Protein AF-A0A6H9YN37-F1 (afdb_monomer)

Radius of gyration: 21.68 Å; Cα contacts (8 Å, |Δi|>4): 219; chains: 1; bounding box: 54×47×70 Å

Mean predicted aligned error: 12.56 Å

pLDDT: mean 76.86, std 18.93, range [37.31, 96.88]

Solvent-accessible surface area (backbone atoms only — not comparable to full-atom values): 9487 Å² total; per-residue (Å²): 106,69,65,55,51,43,46,74,72,27,40,48,77,83,50,40,60,57,51,52,50,37,50,51,32,48,51,49,50,44,49,76,75,31,64,90,24,62,66,74,45,83,45,78,46,82,46,68,49,77,68,81,83,70,94,71,75,101,63,80,75,79,70,48,39,24,43,32,44,30,38,32,31,31,47,53,81,66,69,74,76,70,96,57,51,87,69,57,87,91,27,54,47,63,49,50,37,38,59,78,29,73,63,37,56,53,75,42,81,45,63,49,81,76,75,76,77,42,64,12,29,28,45,33,36,39,44,72,27,53,72,80,49,53,66,80,73,55,81,77,74,78,74,84,75,92,78,80,76,81,83,79,85,79,89,129

Structure (mmCIF, N/CA/C/O backbone):
data_AF-A0A6H9YN37-F1
#
_entry.id   AF-A0A6H9YN37-F1
#
loop_
_atom_site.group_PDB
_atom_site.id
_atom_site.type_symbol
_atom_site.label_atom_id
_atom_site.label_alt_id
_atom_site.label_comp_id
_atom_site.label_asym_id
_atom_site.label_entity_id
_atom_site.label_seq_id
_atom_site.pdbx_PDB_ins_code
_atom_site.Cartn_x
_atom_site.Cartn_y
_atom_site.Cartn_z
_atom_site.occupancy
_atom_site.B_iso_or_equiv
_atom_site.auth_seq_id
_atom_site.auth_comp_id
_atom_site.auth_asym_id
_atom_site.auth_atom_id
_atom_site.pdbx_PDB_model_num
ATOM 1 N N . MET A 1 1 ? -6.873 -15.646 -0.127 1.00 80.50 1 MET A N 1
ATOM 2 C CA . MET A 1 1 ? -5.451 -15.239 -0.119 1.00 80.50 1 MET A CA 1
ATOM 3 C C . MET A 1 1 ? -5.223 -13.862 0.514 1.00 80.50 1 MET A C 1
ATOM 5 O O . MET A 1 1 ? -4.783 -13.855 1.649 1.00 80.50 1 MET A O 1
ATOM 9 N N . LEU A 1 2 ? -5.558 -12.711 -0.104 1.00 88.75 2 LEU A N 1
ATOM 10 C CA . LEU A 1 2 ? -5.298 -11.390 0.523 1.00 88.75 2 LEU A CA 1
ATOM 11 C C . LEU A 1 2 ? -6.147 -11.119 1.781 1.00 88.75 2 LEU A C 1
ATOM 13 O O . LEU A 1 2 ? -5.596 -10.795 2.825 1.00 88.75 2 LEU A O 1
ATOM 17 N N . ALA A 1 3 ? -7.472 -11.290 1.703 1.00 89.25 3 ALA A N 1
ATOM 18 C CA . ALA A 1 3 ? -8.370 -11.121 2.856 1.00 89.25 3 ALA A CA 1
ATOM 19 C C . ALA A 1 3 ? -7.990 -12.020 4.043 1.00 89.25 3 ALA A C 1
ATOM 21 O O . ALA A 1 3 ? -8.020 -11.606 5.199 1.00 89.25 3 ALA A O 1
ATOM 22 N N . GLU A 1 4 ? -7.603 -13.254 3.733 1.00 90.81 4 GLU A N 1
ATOM 23 C CA . GLU A 1 4 ? -7.144 -14.235 4.709 1.00 90.81 4 GLU A CA 1
ATOM 24 C C . GLU A 1 4 ? -5.833 -13.792 5.358 1.00 90.81 4 GLU A C 1
ATOM 26 O O . GLU A 1 4 ? -5.780 -13.713 6.578 1.00 90.81 4 GLU A O 1
ATOM 31 N N . ALA A 1 5 ? -4.831 -13.381 4.570 1.00 90.62 5 ALA A N 1
ATOM 32 C CA . ALA A 1 5 ? -3.578 -12.846 5.096 1.00 90.62 5 ALA A CA 1
ATOM 33 C C . ALA A 1 5 ? -3.810 -11.621 5.996 1.00 90.62 5 ALA A C 1
ATOM 35 O O . ALA A 1 5 ? -3.275 -11.566 7.099 1.00 90.62 5 ALA A O 1
ATOM 36 N N . LEU A 1 6 ? -4.650 -10.666 5.579 1.00 90.69 6 LEU A N 1
ATOM 37 C CA . LEU A 1 6 ? -5.013 -9.496 6.392 1.00 90.69 6 LEU A CA 1
ATOM 38 C C . LEU A 1 6 ? -5.663 -9.904 7.721 1.00 90.69 6 LEU A C 1
ATOM 40 O O . LEU A 1 6 ? -5.304 -9.376 8.772 1.00 90.69 6 LEU A O 1
ATOM 44 N N . THR A 1 7 ? -6.565 -10.887 7.683 1.00 90.69 7 THR A N 1
ATOM 45 C CA . THR A 1 7 ? -7.190 -11.444 8.890 1.00 90.69 7 THR A CA 1
ATOM 46 C C . THR A 1 7 ? -6.148 -12.126 9.784 1.00 90.69 7 THR A C 1
ATOM 48 O O . THR A 1 7 ? -6.167 -11.929 10.996 1.00 90.69 7 THR A O 1
ATOM 51 N N . THR A 1 8 ? -5.194 -12.868 9.209 1.00 90.06 8 THR A N 1
ATOM 52 C CA . THR A 1 8 ? -4.065 -13.477 9.936 1.00 90.06 8 THR A CA 1
ATOM 53 C C . THR A 1 8 ? -3.178 -12.426 10.604 1.00 90.06 8 THR A C 1
ATOM 55 O O . THR A 1 8 ? -2.710 -12.644 11.718 1.00 90.06 8 THR A O 1
ATOM 58 N N . PHE A 1 9 ? -2.988 -11.262 9.977 1.00 86.56 9 PHE A N 1
ATOM 59 C CA . PHE A 1 9 ? -2.289 -10.128 10.586 1.00 86.56 9 PHE A CA 1
ATOM 60 C C . PHE A 1 9 ? -3.127 -9.368 11.638 1.00 86.56 9 PHE A C 1
ATOM 62 O O . PHE A 1 9 ? -2.628 -8.423 12.251 1.00 86.56 9 PHE A O 1
ATOM 69 N N . GLY A 1 10 ? -4.374 -9.784 11.881 1.00 88.44 10 GLY A N 1
ATOM 70 C CA . GLY A 1 10 ? -5.250 -9.222 12.908 1.00 88.44 10 GLY A CA 1
ATOM 71 C C . GLY A 1 10 ? -6.075 -8.015 12.460 1.00 88.44 10 GLY A C 1
ATOM 72 O O . GLY A 1 10 ? -6.614 -7.311 13.312 1.00 88.44 10 GLY A O 1
ATOM 73 N N . VAL A 1 11 ? -6.178 -7.753 11.153 1.00 88.81 11 VAL A N 1
ATOM 74 C CA . VAL A 1 11 ? -7.066 -6.704 10.628 1.00 88.81 11 VAL A CA 1
ATOM 75 C C . VAL A 1 11 ? -8.519 -7.076 10.917 1.00 88.81 11 VAL A C 1
ATOM 77 O O . VAL A 1 11 ? -8.938 -8.213 10.691 1.00 88.81 11 VAL A O 1
ATOM 80 N N . ASP A 1 12 ? -9.287 -6.107 11.415 1.00 89.81 12 ASP A N 1
ATOM 81 C CA . ASP A 1 12 ? -10.712 -6.290 11.680 1.00 89.81 12 ASP A CA 1
ATOM 82 C C . ASP A 1 12 ? -11.484 -6.639 10.397 1.00 89.81 12 ASP A C 1
ATOM 84 O O . ASP A 1 12 ? -11.216 -6.082 9.331 1.00 89.81 12 ASP A O 1
ATOM 88 N N . ARG A 1 13 ? -12.480 -7.531 10.492 1.00 87.38 13 ARG A N 1
ATOM 89 C CA . ARG A 1 13 ? -13.249 -7.988 9.320 1.00 87.38 13 ARG A CA 1
ATOM 90 C C . ARG A 1 13 ? -13.958 -6.848 8.588 1.00 87.38 13 ARG A C 1
ATOM 92 O O . ARG A 1 13 ? -14.085 -6.933 7.369 1.00 87.38 13 ARG A O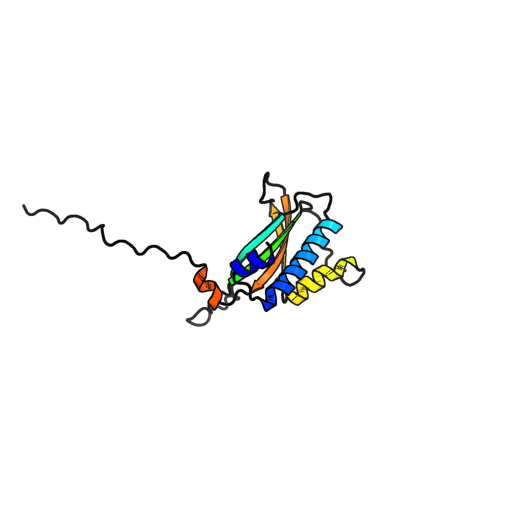 1
ATOM 99 N N . GLY A 1 14 ? -14.389 -5.803 9.298 1.00 87.88 14 GLY A N 1
ATOM 100 C CA . GLY A 1 14 ? -14.973 -4.605 8.693 1.00 87.88 14 GLY A CA 1
ATOM 101 C C . GLY A 1 14 ? -13.966 -3.824 7.847 1.00 87.88 14 GLY A C 1
ATOM 102 O O . GLY A 1 14 ? -14.334 -3.288 6.809 1.00 87.88 14 GLY A O 1
ATOM 103 N N . MET A 1 15 ? -12.684 -3.849 8.224 1.00 90.62 15 MET A N 1
ATOM 104 C CA . MET A 1 15 ? -11.600 -3.155 7.518 1.00 90.62 15 MET A CA 1
ATOM 105 C C . MET A 1 15 ? -10.975 -3.971 6.383 1.00 90.62 15 MET A C 1
ATOM 107 O O . MET A 1 15 ? -10.263 -3.412 5.549 1.00 90.62 15 MET A O 1
ATOM 111 N N . VAL A 1 16 ? -11.203 -5.288 6.328 1.00 93.62 16 VAL A N 1
ATOM 112 C CA . VAL A 1 16 ? -10.625 -6.144 5.277 1.00 93.62 16 VAL A CA 1
ATOM 113 C C . VAL A 1 16 ? -11.096 -5.711 3.887 1.00 93.62 16 VAL A C 1
ATOM 115 O O . VAL A 1 16 ? -10.273 -5.640 2.977 1.00 93.62 16 VAL A O 1
ATOM 118 N N . GLY A 1 17 ? -12.381 -5.382 3.724 1.00 94.38 17 GLY A N 1
ATOM 119 C CA . GLY A 1 17 ? -12.922 -4.914 2.443 1.00 94.38 17 GLY A CA 1
ATOM 120 C C . GLY A 1 17 ? -12.258 -3.618 1.973 1.00 94.38 17 GLY A C 1
ATOM 121 O O . GLY A 1 17 ? -11.771 -3.546 0.844 1.00 94.38 17 GLY A O 1
ATOM 122 N N . ASP A 1 18 ? -12.142 -2.640 2.871 1.00 94.94 18 ASP A N 1
ATOM 123 C CA . ASP A 1 18 ? -11.490 -1.356 2.592 1.00 94.94 18 ASP A CA 1
ATOM 124 C C . ASP A 1 18 ? -10.003 -1.535 2.266 1.00 94.94 18 ASP A C 1
ATOM 126 O O . ASP A 1 18 ? -9.485 -0.938 1.322 1.00 94.94 18 ASP A O 1
ATOM 130 N N . ALA A 1 19 ? -9.310 -2.417 2.991 1.00 95.12 19 ALA A N 1
ATOM 131 C CA . ALA A 1 19 ? -7.920 -2.757 2.713 1.00 95.12 19 ALA A CA 1
ATOM 132 C C . ALA A 1 19 ? -7.747 -3.421 1.338 1.00 95.12 19 ALA A C 1
ATOM 134 O O . ALA A 1 19 ? -6.811 -3.091 0.611 1.00 95.12 19 ALA A O 1
ATOM 135 N N . GLN A 1 20 ? -8.648 -4.326 0.948 1.00 95.94 20 GLN A N 1
ATOM 136 C CA . GLN A 1 20 ? -8.622 -4.938 -0.383 1.00 95.94 20 GLN A CA 1
ATOM 137 C C . GLN A 1 20 ? -8.859 -3.908 -1.488 1.00 95.94 20 GLN A C 1
ATOM 139 O O . GLN A 1 20 ? -8.156 -3.945 -2.499 1.00 95.94 20 GLN A O 1
ATOM 144 N N . LEU A 1 21 ? -9.798 -2.981 -1.284 1.00 95.56 21 LEU A N 1
ATOM 145 C CA . LEU A 1 21 ? -10.034 -1.882 -2.213 1.00 95.56 21 LEU A CA 1
ATOM 146 C C . LEU A 1 21 ? -8.777 -1.017 -2.357 1.00 95.56 21 LEU A C 1
ATOM 148 O O . LEU A 1 21 ? -8.307 -0.812 -3.471 1.00 95.56 21 LEU A O 1
ATOM 152 N N . MET A 1 22 ? -8.162 -0.599 -1.248 1.00 95.38 22 MET A N 1
ATOM 153 C CA . MET A 1 22 ? -6.921 0.180 -1.285 1.00 95.38 22 MET A CA 1
ATOM 154 C C . MET A 1 22 ? -5.770 -0.560 -1.985 1.00 95.38 22 MET A C 1
ATOM 156 O O . MET A 1 22 ? -5.042 0.053 -2.765 1.00 95.38 22 MET A O 1
ATOM 160 N N . VAL A 1 23 ? -5.606 -1.872 -1.763 1.00 96.19 23 VAL A N 1
ATOM 161 C CA . VAL A 1 23 ? -4.616 -2.673 -2.512 1.00 96.19 23 VAL A CA 1
ATOM 162 C C . VAL A 1 23 ? -4.939 -2.679 -4.004 1.00 96.19 23 VAL A C 1
ATOM 164 O O . VAL A 1 23 ? -4.028 -2.503 -4.809 1.00 96.19 23 VAL A O 1
ATOM 167 N N . SER A 1 24 ? -6.208 -2.844 -4.382 1.00 94.94 24 SER A N 1
ATOM 168 C CA . SER A 1 24 ? -6.632 -2.808 -5.785 1.00 94.94 24 SER A CA 1
ATOM 169 C C . SER A 1 24 ? -6.283 -1.475 -6.447 1.00 94.94 24 SER A C 1
ATOM 171 O O . SER A 1 24 ? -5.748 -1.467 -7.557 1.00 94.94 24 SER A O 1
ATOM 173 N N . GLU A 1 25 ? -6.508 -0.355 -5.758 1.00 94.50 25 GLU A N 1
ATOM 174 C CA . GLU A 1 25 ? -6.135 0.973 -6.254 1.00 94.50 25 GLU A CA 1
ATOM 175 C C . GLU A 1 25 ? -4.613 1.118 -6.413 1.00 94.50 25 GLU A C 1
ATOM 177 O O . GLU A 1 25 ? -4.146 1.608 -7.442 1.00 94.50 25 GLU A O 1
ATOM 182 N N . LEU A 1 26 ? -3.814 0.639 -5.449 1.00 92.94 26 LEU A N 1
ATOM 183 C CA . LEU A 1 26 ? -2.350 0.680 -5.557 1.00 92.94 26 LEU A CA 1
ATOM 184 C C . LEU A 1 26 ? -1.811 -0.199 -6.693 1.00 92.94 26 LEU A C 1
ATOM 186 O O . LEU A 1 26 ? -0.929 0.236 -7.435 1.00 92.94 26 LEU A O 1
ATOM 190 N N . VAL A 1 27 ? -2.340 -1.415 -6.849 1.00 93.12 27 VAL A N 1
ATOM 191 C CA . VAL A 1 27 ? -1.953 -2.334 -7.930 1.00 93.12 27 VAL A CA 1
ATOM 192 C C . VAL A 1 27 ? -2.346 -1.757 -9.288 1.00 93.12 27 VAL A C 1
ATOM 194 O O . VAL A 1 27 ? -1.540 -1.780 -10.215 1.00 93.12 27 VAL A O 1
ATOM 197 N N . THR A 1 28 ? -3.545 -1.183 -9.399 1.00 90.25 28 THR A N 1
ATOM 198 C CA . THR A 1 28 ? -4.006 -0.524 -10.630 1.00 90.25 28 THR A CA 1
ATOM 199 C C . THR A 1 28 ? -3.113 0.662 -10.978 1.00 90.25 28 THR A C 1
ATOM 201 O O . THR A 1 28 ? -2.686 0.782 -12.123 1.00 90.25 28 THR A O 1
ATOM 204 N N . ASN A 1 29 ? -2.746 1.484 -9.992 1.00 87.12 29 ASN A N 1
ATOM 205 C CA . ASN A 1 29 ? -1.824 2.603 -10.179 1.00 87.12 29 ASN A CA 1
ATOM 206 C C . ASN A 1 29 ? -0.438 2.132 -10.659 1.00 87.12 29 ASN A C 1
ATOM 208 O O . ASN A 1 29 ? 0.110 2.690 -11.609 1.00 87.12 29 ASN A O 1
ATOM 212 N N . ALA A 1 30 ? 0.122 1.084 -10.047 1.00 88.50 30 ALA A N 1
ATOM 213 C CA . ALA A 1 30 ? 1.392 0.503 -10.487 1.00 88.50 30 ALA A CA 1
ATOM 214 C C . ALA A 1 30 ? 1.297 -0.068 -11.912 1.00 88.50 30 ALA A C 1
ATOM 216 O O . ALA A 1 30 ? 2.193 0.145 -12.723 1.00 88.50 30 ALA A O 1
ATOM 217 N N . HIS A 1 31 ? 0.191 -0.729 -12.259 1.00 87.12 31 HIS A N 1
ATOM 218 C CA . HIS A 1 31 ? -0.020 -1.240 -13.610 1.00 87.12 31 HIS A CA 1
ATOM 219 C C . HIS A 1 31 ? -0.151 -0.107 -14.642 1.00 87.12 31 HIS A C 1
ATOM 221 O O . HIS A 1 31 ? 0.498 -0.141 -15.679 1.00 87.12 31 HIS A O 1
ATOM 227 N N . GLN A 1 32 ? -0.927 0.937 -14.354 1.00 85.00 32 GLN A N 1
ATOM 228 C CA . GLN A 1 32 ? -1.147 2.049 -15.286 1.00 85.00 32 GLN A CA 1
ATOM 229 C C . GLN A 1 32 ? 0.100 2.908 -15.514 1.00 85.00 32 GLN A C 1
ATOM 231 O O . GLN A 1 32 ? 0.292 3.431 -16.610 1.00 85.00 32 GLN A O 1
ATOM 236 N N . HIS A 1 33 ? 0.938 3.071 -14.490 1.00 82.75 33 HIS A N 1
ATOM 237 C CA . HIS A 1 33 ? 2.052 4.021 -14.527 1.00 82.75 33 HIS A CA 1
ATOM 238 C C . HIS A 1 33 ? 3.434 3.370 -14.562 1.00 82.75 33 HIS A C 1
ATOM 240 O O . HIS A 1 33 ? 4.419 4.063 -14.807 1.00 82.75 33 HIS A O 1
ATOM 246 N N . ALA A 1 34 ? 3.522 2.065 -14.308 1.00 85.00 34 ALA A N 1
ATOM 247 C CA . ALA A 1 34 ? 4.784 1.346 -14.212 1.00 85.00 34 ALA A CA 1
ATOM 248 C C . ALA A 1 34 ? 4.721 -0.077 -14.801 1.00 85.00 34 ALA A C 1
ATOM 250 O O . ALA A 1 34 ? 5.550 -0.905 -14.435 1.00 85.00 34 ALA A O 1
ATOM 251 N N . ALA A 1 35 ? 3.778 -0.392 -15.706 1.00 84.44 35 ALA A N 1
ATOM 252 C CA . ALA A 1 35 ? 3.644 -1.734 -16.304 1.00 84.44 35 ALA A CA 1
ATOM 253 C C . ALA A 1 35 ? 4.954 -2.291 -16.887 1.00 84.44 35 ALA A C 1
ATOM 255 O O . ALA A 1 35 ? 5.232 -3.477 -16.740 1.00 84.44 35 ALA A O 1
ATOM 256 N N . GLU A 1 36 ? 5.767 -1.443 -17.520 1.00 88.81 36 GLU A N 1
ATOM 257 C CA . GLU A 1 36 ? 7.038 -1.846 -18.140 1.00 88.81 36 GLU A CA 1
ATOM 258 C C . GLU A 1 36 ? 8.210 -1.900 -17.145 1.00 88.81 36 GLU A C 1
ATOM 260 O O . GLU A 1 36 ? 9.293 -2.378 -17.475 1.00 88.81 36 GLU A O 1
ATOM 265 N N . PHE A 1 37 ? 7.998 -1.452 -15.906 1.00 86.44 37 PHE A N 1
ATOM 266 C CA . PHE A 1 37 ? 9.021 -1.338 -14.868 1.00 86.44 37 PHE A CA 1
ATOM 267 C C . PHE A 1 37 ? 8.838 -2.419 -13.800 1.00 86.44 37 PHE A C 1
ATOM 269 O O . PHE A 1 37 ? 8.625 -2.137 -12.620 1.00 86.44 37 PHE A O 1
ATOM 276 N N . GLY A 1 38 ? 8.906 -3.679 -14.230 1.00 84.44 38 GLY A N 1
ATOM 277 C CA . GLY A 1 38 ? 8.956 -4.816 -13.315 1.00 84.44 38 GLY A CA 1
ATOM 278 C C . GLY A 1 38 ? 10.274 -4.873 -12.517 1.00 84.44 38 GLY A C 1
ATOM 279 O O . GLY A 1 38 ? 11.274 -4.279 -12.926 1.00 84.44 38 GLY A O 1
AT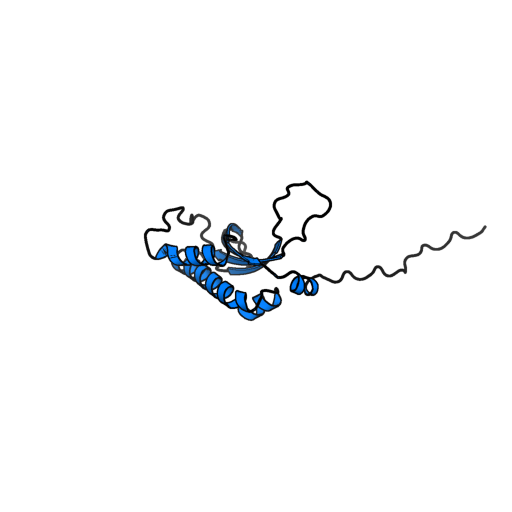OM 280 N N . PRO A 1 39 ? 10.313 -5.615 -11.399 1.00 92.56 39 PRO A N 1
ATOM 281 C CA . PRO A 1 39 ? 9.235 -6.453 -10.880 1.00 92.56 39 PRO A CA 1
ATOM 282 C C . PRO A 1 39 ? 8.154 -5.648 -10.147 1.00 92.56 39 PRO A C 1
ATOM 284 O O . PRO A 1 39 ? 8.436 -4.615 -9.542 1.00 92.56 39 PRO A O 1
ATOM 287 N N . HIS A 1 40 ? 6.924 -6.167 -10.168 1.00 93.25 40 HIS A N 1
ATOM 288 C CA . HIS A 1 40 ? 5.828 -5.685 -9.327 1.00 93.25 40 HIS A CA 1
ATOM 289 C C . HIS A 1 40 ? 5.650 -6.620 -8.140 1.00 93.25 40 HIS A C 1
ATOM 291 O O . HIS A 1 40 ? 5.469 -7.825 -8.321 1.00 93.25 40 HIS A O 1
ATOM 297 N N . GLU A 1 41 ? 5.676 -6.079 -6.926 1.00 96.12 41 GLU A N 1
ATOM 298 C CA . GLU A 1 41 ? 5.562 -6.887 -5.711 1.00 96.12 41 GLU A CA 1
ATOM 299 C C . GLU A 1 41 ? 4.504 -6.320 -4.769 1.00 96.12 41 GLU A C 1
ATOM 301 O O . GLU A 1 41 ? 4.433 -5.113 -4.556 1.00 96.12 41 GLU A O 1
ATOM 306 N N . LEU A 1 42 ? 3.702 -7.201 -4.169 1.00 95.94 42 LEU A N 1
ATOM 307 C CA . LEU A 1 42 ? 2.801 -6.854 -3.074 1.00 95.94 42 LEU A CA 1
ATOM 308 C C . LEU A 1 42 ? 3.412 -7.330 -1.758 1.00 95.94 42 LEU A C 1
ATOM 310 O O . LEU A 1 42 ? 3.660 -8.521 -1.570 1.00 95.94 42 LEU A O 1
ATOM 314 N N . TRP A 1 43 ? 3.613 -6.405 -0.827 1.00 96.31 43 TR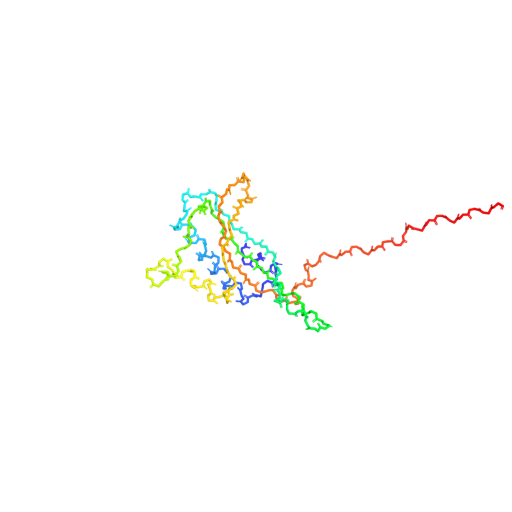P A N 1
ATOM 315 C CA . TRP A 1 43 ? 4.140 -6.685 0.501 1.00 96.31 43 TRP A CA 1
ATOM 316 C C . TRP A 1 43 ? 3.088 -6.427 1.565 1.00 96.31 43 TRP A C 1
ATOM 318 O O . TRP A 1 43 ? 2.432 -5.386 1.571 1.00 96.31 43 TRP A O 1
ATOM 328 N N . LEU A 1 44 ? 2.999 -7.356 2.512 1.00 94.81 44 LEU A N 1
ATOM 329 C CA . LEU A 1 44 ? 2.259 -7.196 3.753 1.00 94.81 44 LEU A CA 1
ATOM 330 C C . LEU A 1 44 ? 3.233 -7.386 4.905 1.00 94.81 44 LEU A C 1
ATOM 332 O O . LEU A 1 44 ? 3.951 -8.385 4.953 1.00 94.81 44 LEU A O 1
ATOM 336 N N . TYR A 1 45 ? 3.288 -6.422 5.813 1.00 92.12 45 TYR A N 1
ATOM 337 C CA . TYR A 1 45 ? 4.163 -6.500 6.975 1.00 92.12 45 TYR A CA 1
ATOM 338 C C . TYR A 1 45 ? 3.593 -5.712 8.147 1.00 92.12 45 TYR A C 1
ATOM 340 O O . TYR A 1 45 ? 2.848 -4.749 7.969 1.00 9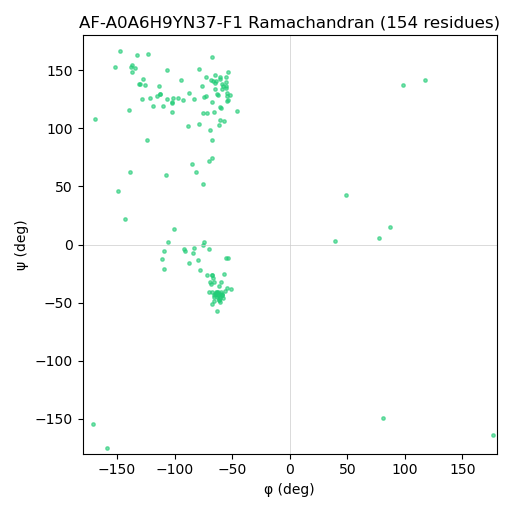2.12 45 TYR A O 1
ATOM 348 N N . LEU A 1 46 ? 3.952 -6.123 9.360 1.00 90.19 46 LEU A N 1
ATOM 349 C CA . LEU A 1 46 ? 3.596 -5.389 10.566 1.00 90.19 46 LEU A CA 1
ATOM 350 C C . LEU A 1 46 ? 4.491 -4.158 10.707 1.00 90.19 46 LEU A C 1
ATOM 352 O O . LEU A 1 46 ? 5.704 -4.222 10.505 1.00 90.19 46 LEU A O 1
ATOM 356 N N . GLY A 1 47 ? 3.874 -3.038 11.054 1.00 84.75 47 GLY A N 1
ATOM 357 C CA . GLY A 1 47 ? 4.534 -1.818 11.479 1.00 84.75 47 GLY A CA 1
ATOM 358 C C . GLY A 1 47 ? 4.047 -1.405 12.861 1.00 84.75 47 GLY A C 1
ATOM 359 O O . GLY A 1 47 ? 3.007 -1.854 13.349 1.00 84.75 47 GLY A O 1
ATOM 360 N N . GLU A 1 48 ? 4.801 -0.513 13.485 1.00 79.75 48 GLU A N 1
ATOM 361 C CA . GLU A 1 48 ? 4.390 0.152 14.712 1.00 79.75 48 GLU A CA 1
ATOM 362 C C . GLU A 1 48 ? 4.229 1.636 14.426 1.00 79.75 48 GLU A C 1
ATOM 364 O O . GLU A 1 48 ? 5.143 2.297 13.915 1.00 79.75 48 GLU A O 1
ATOM 369 N N . ARG A 1 49 ? 3.071 2.188 14.788 1.00 72.00 49 ARG A N 1
ATOM 370 C CA . ARG A 1 49 ? 2.924 3.633 14.822 1.00 72.00 49 ARG A CA 1
ATOM 371 C C . ARG A 1 49 ? 3.581 4.129 16.100 1.00 72.00 49 ARG A C 1
ATOM 373 O O . ARG A 1 49 ? 3.007 4.026 17.183 1.00 72.00 49 ARG A O 1
ATOM 380 N N . SER A 1 50 ? 4.773 4.708 15.971 1.00 56.94 50 SER A N 1
ATOM 381 C CA . SER A 1 50 ? 5.321 5.542 17.039 1.00 56.94 50 SER A CA 1
ATOM 382 C C . SER A 1 50 ? 4.368 6.721 17.230 1.00 56.94 50 SER A C 1
ATOM 384 O O . SER A 1 50 ? 4.336 7.642 16.413 1.00 56.94 50 SER A O 1
ATOM 386 N N . GLY A 1 51 ? 3.544 6.672 18.280 1.00 52.22 51 GLY A N 1
ATOM 387 C CA . GLY A 1 51 ? 2.839 7.853 18.760 1.00 52.22 51 GLY A CA 1
ATOM 388 C C . GLY A 1 51 ? 3.878 8.951 18.952 1.00 52.22 51 GLY A C 1
ATOM 389 O O . GLY A 1 51 ? 4.938 8.691 19.522 1.00 52.22 51 GLY A O 1
ATOM 390 N N . ALA 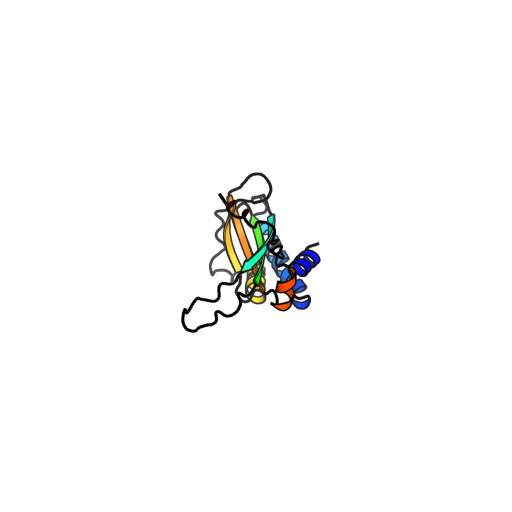A 1 52 ? 3.635 10.135 18.389 1.00 44.41 52 ALA A N 1
ATOM 391 C CA . ALA A 1 52 ? 4.555 11.257 18.488 1.00 44.41 52 ALA A CA 1
ATOM 392 C C . ALA A 1 52 ? 5.020 11.399 19.945 1.00 44.41 52 ALA A C 1
ATOM 394 O O . ALA A 1 52 ? 4.213 11.631 20.844 1.00 44.41 52 ALA A O 1
ATOM 395 N N . ARG A 1 53 ? 6.319 11.178 20.180 1.00 41.62 53 ARG A N 1
ATOM 396 C CA . ARG A 1 53 ? 6.928 11.271 21.505 1.00 41.62 53 ARG A CA 1
ATOM 397 C C . ARG A 1 53 ? 6.891 12.729 21.948 1.00 41.62 53 ARG A C 1
ATOM 399 O O . ARG A 1 53 ? 7.846 13.462 21.719 1.00 41.62 53 ARG A O 1
ATOM 406 N N . ILE A 1 54 ? 5.826 13.140 22.624 1.00 43.62 54 ILE A N 1
ATOM 407 C CA . ILE A 1 54 ? 5.963 14.163 23.655 1.00 43.62 54 ILE A CA 1
ATOM 408 C C . ILE A 1 54 ? 6.282 13.393 24.929 1.00 43.62 54 ILE A C 1
ATOM 410 O O . ILE A 1 54 ? 5.428 12.735 25.516 1.00 43.62 54 ILE A O 1
ATOM 414 N N . ALA A 1 55 ? 7.565 13.400 25.290 1.00 44.56 55 ALA A N 1
ATOM 415 C CA . ALA A 1 55 ? 8.081 12.801 26.510 1.00 44.56 55 ALA A CA 1
ATOM 416 C C . ALA A 1 55 ? 7.625 13.624 27.723 1.00 44.56 55 ALA A C 1
ATOM 418 O O . ALA A 1 55 ? 8.407 14.335 28.341 1.00 44.56 55 ALA A O 1
ATOM 419 N N . THR A 1 56 ? 6.343 13.550 28.052 1.00 48.84 56 THR A N 1
ATOM 420 C CA . THR A 1 56 ? 5.815 14.058 29.312 1.00 48.84 56 THR A CA 1
ATOM 421 C C . THR A 1 56 ? 4.780 13.067 29.812 1.00 48.84 56 THR A C 1
ATOM 423 O O . THR A 1 56 ? 3.737 12.910 29.186 1.00 48.84 56 THR A O 1
ATOM 426 N N . THR A 1 57 ? 5.074 12.462 30.965 1.00 52.88 57 THR A N 1
ATOM 427 C CA . THR A 1 57 ? 4.245 11.572 31.804 1.00 52.88 57 THR A CA 1
ATOM 428 C C . THR A 1 57 ? 4.449 10.051 31.669 1.00 52.88 57 THR A C 1
ATOM 430 O O . THR A 1 57 ? 4.661 9.484 30.601 1.00 52.88 57 THR A O 1
ATOM 433 N N . MET A 1 58 ? 4.457 9.418 32.848 1.00 55.00 58 MET A N 1
ATOM 434 C CA . MET A 1 58 ? 4.898 8.062 33.204 1.00 55.00 58 MET A CA 1
ATOM 435 C C . MET A 1 58 ? 3.927 6.943 32.783 1.00 55.00 58 MET A C 1
ATOM 437 O O . MET A 1 58 ? 3.550 6.106 33.596 1.00 55.00 58 MET A O 1
ATOM 441 N N . ALA A 1 59 ? 3.527 6.912 31.515 1.00 58.41 59 ALA A N 1
ATOM 442 C CA . ALA A 1 59 ? 3.062 5.708 30.825 1.00 58.41 59 ALA A CA 1
ATOM 443 C C . ALA A 1 59 ? 2.969 6.046 29.336 1.00 58.41 59 ALA A C 1
ATOM 445 O O . ALA A 1 59 ? 2.096 6.810 28.927 1.00 58.41 59 ALA A O 1
ATOM 446 N N . SER A 1 60 ? 3.875 5.508 28.514 1.00 52.09 60 SER A N 1
ATOM 447 C CA . SER A 1 60 ? 3.668 5.588 27.066 1.00 52.09 60 SER A CA 1
ATOM 448 C C . SER A 1 60 ? 2.387 4.821 26.730 1.00 52.09 60 SER A C 1
ATOM 450 O O . SER A 1 60 ? 2.261 3.675 27.173 1.00 52.09 60 SER A O 1
ATOM 452 N N . PRO A 1 61 ? 1.434 5.411 25.983 1.00 55.66 61 PRO A N 1
ATOM 453 C CA . PRO A 1 61 ? 0.313 4.641 25.470 1.00 55.66 61 PRO A CA 1
ATOM 454 C C . PRO A 1 61 ? 0.863 3.458 24.659 1.00 55.66 61 PRO A C 1
ATOM 456 O O . PRO A 1 61 ? 1.910 3.604 24.016 1.00 55.66 61 PRO A O 1
ATOM 459 N N . PRO A 1 62 ? 0.210 2.283 24.707 1.00 59.38 62 PRO A N 1
ATOM 460 C CA . PRO A 1 62 ? 0.689 1.114 23.984 1.00 59.38 62 PRO A CA 1
ATOM 461 C C . PRO A 1 62 ? 0.850 1.459 22.502 1.00 59.38 62 PRO A C 1
ATOM 463 O O . PRO A 1 62 ? -0.021 2.104 21.912 1.00 59.38 62 PRO A O 1
ATOM 466 N N . ALA A 1 63 ? 1.979 1.055 21.913 1.00 63.75 63 ALA A N 1
ATOM 467 C CA . ALA A 1 63 ? 2.227 1.241 20.491 1.00 63.75 63 ALA A CA 1
ATOM 468 C C . ALA A 1 63 ? 1.063 0.634 19.697 1.00 63.75 63 ALA A C 1
ATOM 470 O O . ALA A 1 63 ? 0.726 -0.541 19.863 1.00 63.75 63 ALA A O 1
ATOM 471 N N . VAL A 1 64 ? 0.424 1.444 18.851 1.00 71.94 64 VAL A N 1
ATOM 472 C CA . VAL A 1 64 ? -0.638 0.949 17.975 1.00 71.94 64 VAL A CA 1
ATOM 473 C C . VAL A 1 64 ? 0.042 0.168 16.861 1.00 71.94 64 VAL A C 1
ATOM 475 O O . VAL A 1 64 ? 0.785 0.737 16.055 1.00 71.94 64 VAL A O 1
ATOM 478 N N . ARG A 1 65 ? -0.182 -1.147 16.845 1.00 84.69 65 ARG A N 1
ATOM 479 C CA . ARG A 1 65 ? 0.285 -2.002 15.754 1.00 84.69 65 ARG A CA 1
ATOM 480 C C . ARG A 1 65 ? -0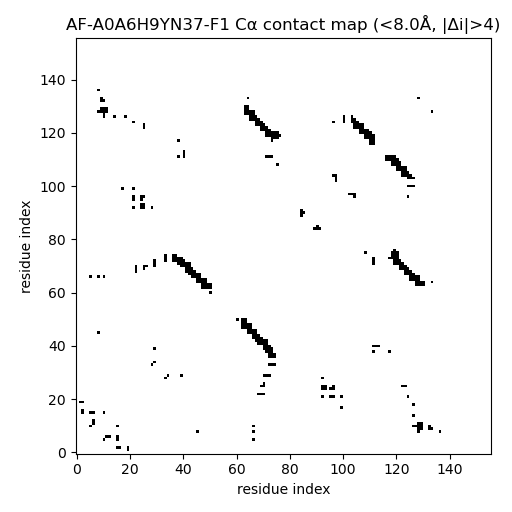.563 -1.749 14.518 1.00 84.69 65 ARG A C 1
ATOM 482 O O . ARG A 1 65 ? -1.764 -1.503 14.607 1.00 84.69 65 ARG A O 1
ATOM 489 N N . GLU A 1 66 ? 0.070 -1.812 13.363 1.00 91.31 66 GLU A N 1
ATOM 490 C CA . GLU A 1 66 ? -0.576 -1.603 12.074 1.00 91.31 66 GLU A CA 1
ATOM 491 C C . GLU A 1 66 ? -0.084 -2.642 11.068 1.00 91.31 66 GLU A C 1
ATOM 493 O O . GLU A 1 66 ? 1.063 -3.087 11.121 1.00 91.31 66 GLU A O 1
ATOM 498 N N . VAL A 1 67 ? -0.948 -3.027 10.134 1.00 93.75 67 VAL A N 1
ATOM 499 C CA . VAL A 1 67 ? -0.534 -3.768 8.941 1.00 93.75 67 VAL A CA 1
ATOM 500 C C . VAL A 1 67 ? -0.260 -2.764 7.848 1.00 93.75 67 VAL A C 1
ATOM 502 O O . VAL A 1 67 ? -1.137 -1.978 7.493 1.00 93.75 67 VAL A O 1
ATOM 505 N N . ARG A 1 68 ? 0.943 -2.811 7.289 1.00 95.31 68 ARG A N 1
ATOM 506 C CA . ARG A 1 68 ? 1.313 -2.044 6.107 1.00 95.31 68 ARG A CA 1
ATOM 507 C C . ARG A 1 68 ? 1.171 -2.916 4.875 1.00 95.31 68 ARG A C 1
ATOM 509 O O . ARG A 1 68 ? 1.749 -4.000 4.808 1.00 95.31 68 ARG A O 1
ATOM 516 N N . CYS A 1 69 ? 0.411 -2.413 3.913 1.00 96.88 69 CYS A N 1
ATOM 517 C CA . CYS A 1 69 ? 0.299 -2.981 2.579 1.00 96.88 69 CYS A CA 1
ATOM 518 C C . CYS A 1 69 ? 1.062 -2.071 1.623 1.00 96.88 69 CYS A C 1
ATOM 520 O O . CYS A 1 69 ? 0.797 -0.868 1.589 1.00 96.88 69 CYS A O 1
ATOM 522 N N . ALA A 1 70 ? 2.007 -2.624 0.871 1.00 96.44 70 ALA A N 1
ATOM 523 C CA . ALA A 1 70 ? 2.826 -1.865 -0.061 1.00 96.44 70 ALA A CA 1
ATOM 524 C C . ALA A 1 70 ? 2.869 -2.539 -1.430 1.00 96.44 70 ALA A C 1
ATOM 526 O O . ALA A 1 70 ? 3.013 -3.755 -1.509 1.00 96.44 70 ALA A O 1
ATOM 527 N N . VAL A 1 71 ? 2.775 -1.744 -2.492 1.00 96.19 71 VAL A N 1
ATOM 528 C CA . VAL A 1 71 ? 3.000 -2.186 -3.869 1.00 96.19 71 VAL A CA 1
ATOM 529 C C . VAL A 1 71 ? 4.299 -1.565 -4.353 1.00 96.19 71 VAL A C 1
ATOM 531 O O . VAL A 1 71 ? 4.429 -0.339 -4.365 1.00 96.19 71 VAL A O 1
ATOM 534 N N . PHE A 1 72 ? 5.255 -2.418 -4.701 1.00 95.75 72 PHE A N 1
ATOM 535 C CA . PHE A 1 72 ? 6.536 -2.042 -5.279 1.00 95.75 72 PHE A CA 1
ATOM 536 C C . PHE A 1 72 ? 6.488 -2.109 -6.805 1.00 95.75 72 PHE A C 1
ATOM 538 O O . PHE A 1 72 ? 5.910 -3.044 -7.360 1.00 95.75 72 PHE A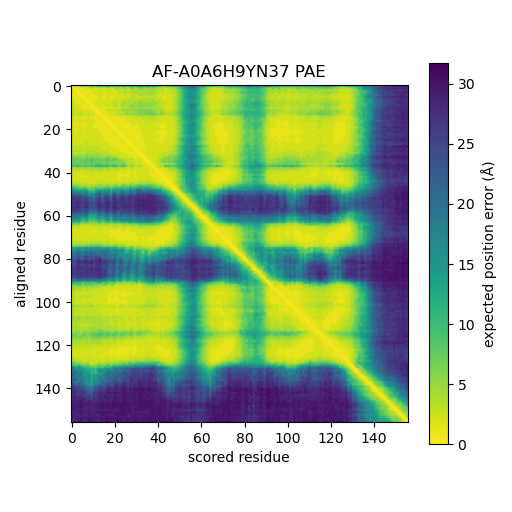 O 1
ATOM 545 N N . ASP A 1 73 ? 7.140 -1.148 -7.453 1.00 93.75 73 ASP A N 1
ATOM 546 C CA . ASP A 1 73 ? 7.474 -1.155 -8.875 1.00 93.75 73 ASP A CA 1
ATOM 547 C C . ASP A 1 73 ? 8.910 -0.639 -9.087 1.00 93.75 73 ASP A C 1
ATOM 549 O O . ASP A 1 73 ? 9.438 0.146 -8.290 1.00 93.75 73 ASP A O 1
ATOM 553 N N . GLY A 1 74 ? 9.555 -1.081 -10.167 1.00 91.94 74 GLY A N 1
ATOM 554 C CA . GLY A 1 74 ? 10.928 -0.715 -10.523 1.00 91.94 74 GLY A CA 1
ATOM 555 C C . GLY A 1 74 ? 11.080 0.706 -11.073 1.00 91.94 74 GLY A C 1
ATOM 556 O O . GLY A 1 74 ? 12.186 1.104 -11.444 1.00 91.94 74 GLY A O 1
ATOM 557 N N . HIS A 1 75 ? 10.009 1.505 -11.149 1.00 87.81 75 HIS A N 1
ATOM 558 C CA . HIS A 1 75 ? 10.081 2.855 -11.696 1.00 87.81 75 HIS A CA 1
ATOM 559 C C . HIS A 1 75 ? 10.518 3.863 -10.620 1.00 87.81 75 HIS A C 1
ATOM 561 O O . HIS A 1 75 ? 9.750 4.717 -10.166 1.00 87.81 75 HIS A O 1
ATOM 567 N N . ALA A 1 76 ? 11.789 3.760 -10.214 1.00 75.44 76 ALA A N 1
ATOM 568 C CA . ALA A 1 76 ? 12.377 4.521 -9.109 1.00 75.44 76 ALA A CA 1
ATOM 569 C C . ALA A 1 76 ? 12.205 6.046 -9.237 1.00 75.44 76 ALA A C 1
ATOM 571 O O . ALA A 1 76 ? 11.952 6.710 -8.236 1.00 75.44 76 ALA A O 1
ATOM 572 N N . ASP A 1 77 ? 12.304 6.591 -10.453 1.00 68.81 77 ASP A N 1
ATOM 573 C CA . ASP A 1 77 ? 12.296 8.040 -10.702 1.00 68.81 77 ASP A CA 1
ATOM 574 C C . ASP A 1 77 ? 10.903 8.628 -10.956 1.00 68.81 77 ASP A C 1
ATOM 576 O O . ASP A 1 77 ? 10.751 9.852 -11.056 1.00 68.81 77 ASP A O 1
ATOM 580 N N . ALA A 1 78 ? 9.863 7.791 -11.044 1.00 64.88 78 ALA A N 1
ATOM 581 C CA . ALA A 1 78 ? 8.509 8.293 -11.204 1.00 64.88 78 ALA A CA 1
ATOM 582 C C . ALA A 1 78 ? 8.060 8.990 -9.923 1.00 64.88 78 ALA A C 1
ATOM 584 O O . ALA A 1 78 ? 7.573 8.358 -8.978 1.00 64.88 78 ALA A O 1
ATOM 585 N N . ARG A 1 79 ? 8.172 10.320 -9.929 1.00 58.34 79 ARG A N 1
ATOM 586 C CA . ARG A 1 79 ? 7.500 11.189 -8.968 1.00 58.34 79 ARG A CA 1
ATOM 587 C C . ARG A 1 79 ? 6.019 10.840 -9.000 1.00 58.34 79 ARG A C 1
ATOM 589 O O . ARG A 1 79 ? 5.398 10.913 -10.059 1.00 58.34 79 ARG A O 1
ATOM 596 N N . LEU A 1 80 ? 5.441 10.490 -7.849 1.00 55.50 80 LEU A N 1
ATOM 597 C CA . LEU A 1 80 ? 3.990 10.598 -7.737 1.00 55.50 80 LEU A CA 1
ATOM 598 C C . LEU A 1 80 ? 3.634 12.042 -8.112 1.00 55.50 80 LEU A C 1
ATOM 600 O O . LEU A 1 80 ? 4.297 12.953 -7.601 1.00 55.50 80 LEU A O 1
ATOM 604 N N . PRO A 1 81 ? 2.669 12.276 -9.015 1.00 50.75 81 PRO A N 1
ATOM 605 C CA . PRO A 1 81 ? 2.304 13.629 -9.399 1.00 50.75 81 PRO A CA 1
ATOM 606 C C . PRO A 1 81 ? 1.886 14.396 -8.139 1.00 50.75 81 PRO A C 1
ATOM 608 O O . PRO A 1 81 ? 0.846 14.135 -7.539 1.00 50.75 81 PRO A O 1
ATOM 611 N N . GLY A 1 82 ? 2.750 15.306 -7.679 1.00 48.06 82 GLY A N 1
ATOM 612 C CA . GLY A 1 82 ? 2.481 16.130 -6.505 1.00 48.06 82 GLY A CA 1
ATOM 613 C C . GLY A 1 82 ? 1.334 17.087 -6.802 1.00 48.06 82 GLY A C 1
ATOM 614 O O . GLY A 1 82 ? 1.281 17.587 -7.915 1.00 48.06 82 GLY A O 1
ATOM 615 N N . TYR A 1 83 ? 0.438 17.316 -5.830 1.00 37.31 83 TYR A N 1
ATOM 616 C CA . TYR A 1 83 ? -0.654 18.317 -5.757 1.00 37.31 83 TYR A CA 1
ATOM 617 C C . TYR A 1 83 ? -1.496 18.643 -7.021 1.00 37.31 83 TYR A C 1
ATOM 619 O O . TYR A 1 83 ? -2.433 19.428 -6.918 1.00 37.31 83 TYR A O 1
ATOM 627 N N . SER A 1 84 ? -1.290 17.979 -8.160 1.00 42.19 84 SER A N 1
ATOM 628 C CA . SER A 1 84 ? -2.064 18.074 -9.408 1.00 42.19 84 SER A CA 1
ATOM 629 C C . SER A 1 84 ? -3.066 16.913 -9.568 1.00 42.19 84 SER A C 1
ATOM 631 O O . SER A 1 84 ? -3.635 16.708 -10.633 1.00 42.19 84 SER A O 1
ATOM 633 N N . TRP A 1 85 ? -3.300 16.173 -8.481 1.00 49.06 85 TRP A N 1
ATOM 634 C CA . TRP A 1 85 ? -4.300 15.120 -8.251 1.00 49.06 85 TRP A CA 1
ATOM 635 C C . TRP A 1 85 ? -5.776 15.488 -8.502 1.00 49.06 85 TRP A C 1
ATOM 637 O O . TRP A 1 85 ? -6.610 14.589 -8.535 1.00 49.06 85 TRP A O 1
ATOM 647 N N . THR A 1 86 ? -6.125 16.767 -8.683 1.00 41.97 86 THR A N 1
ATOM 648 C CA . THR A 1 86 ? -7.515 17.204 -8.937 1.00 41.97 86 THR A CA 1
ATOM 649 C C . THR A 1 86 ? -7.871 17.299 -10.420 1.00 41.97 86 THR A C 1
ATOM 651 O O . THR A 1 86 ? -9.011 17.614 -10.749 1.00 41.97 86 THR A O 1
ATOM 654 N N . SER A 1 87 ? -6.921 17.062 -11.327 1.00 40.38 87 SER A N 1
ATOM 655 C CA . SER A 1 87 ? -7.126 17.241 -12.767 1.00 40.38 87 SER A CA 1
ATOM 656 C C . SER A 1 87 ? -6.811 15.951 -13.519 1.00 40.38 87 SER A C 1
ATOM 658 O O . SER A 1 87 ? -5.677 15.719 -13.927 1.00 40.38 87 SER A O 1
ATOM 660 N N . GLY A 1 88 ? -7.836 15.115 -13.688 1.00 40.34 88 GLY A N 1
ATOM 661 C CA . GLY A 1 88 ? -7.810 13.902 -14.508 1.00 40.34 88 GLY A CA 1
ATOM 662 C C . GLY A 1 88 ? -8.048 12.626 -13.702 1.00 40.34 88 GLY A C 1
ATOM 663 O O . GLY A 1 88 ? -7.552 12.478 -12.586 1.00 40.34 88 GLY A O 1
ATOM 664 N N . ASP A 1 89 ? -8.788 11.685 -14.288 1.00 49.25 89 ASP A N 1
ATOM 665 C CA . ASP A 1 89 ? -9.204 10.406 -13.688 1.00 49.25 89 ASP A CA 1
ATOM 666 C C . ASP A 1 89 ? -8.050 9.543 -13.123 1.00 49.25 89 ASP A C 1
ATOM 668 O O . ASP A 1 89 ? -8.284 8.625 -12.340 1.00 49.25 89 ASP A O 1
ATOM 672 N N . CYS A 1 90 ? -6.796 9.890 -13.428 1.00 49.62 90 CYS A N 1
ATOM 673 C CA . CYS A 1 90 ? -5.566 9.271 -12.926 1.00 49.62 90 CYS A CA 1
ATOM 674 C C . CYS A 1 90 ? -5.260 9.544 -11.430 1.00 49.62 90 CYS A C 1
ATOM 676 O O . CYS A 1 90 ? -4.271 9.038 -10.910 1.00 49.62 90 CYS A O 1
ATOM 678 N N . GLY A 1 91 ? -6.061 10.360 -10.725 1.00 59.25 91 GLY A N 1
ATOM 679 C CA . GLY A 1 91 ? -5.851 10.724 -9.307 1.00 59.25 91 GLY A CA 1
ATOM 680 C C . GLY A 1 91 ? -6.849 10.124 -8.304 1.00 59.25 91 GLY A C 1
ATOM 681 O O . GLY A 1 91 ? -6.695 10.301 -7.088 1.00 59.25 91 GLY A O 1
ATOM 682 N N . ARG A 1 92 ? -7.887 9.417 -8.780 1.00 72.38 92 ARG A N 1
ATOM 683 C CA . ARG A 1 92 ? -8.980 8.932 -7.918 1.00 72.38 92 ARG A CA 1
ATOM 684 C C . ARG A 1 92 ? -8.539 7.811 -6.978 1.00 72.38 92 ARG A C 1
ATOM 686 O O . ARG A 1 92 ? -8.899 7.846 -5.804 1.00 72.38 92 ARG A O 1
ATOM 693 N N . GLY A 1 93 ? -7.726 6.870 -7.458 1.00 81.88 93 GLY A N 1
ATOM 694 C CA . GLY A 1 93 ? -7.325 5.705 -6.665 1.00 81.88 93 GLY A CA 1
ATOM 695 C C . GLY A 1 93 ? -6.510 6.064 -5.426 1.00 81.88 93 GLY A C 1
ATOM 696 O O . GLY A 1 93 ? -6.833 5.647 -4.317 1.00 81.88 93 GLY A O 1
ATOM 697 N N . LEU A 1 94 ? -5.523 6.954 -5.566 1.00 84.69 94 LEU A N 1
ATOM 698 C CA . LEU A 1 94 ? -4.764 7.452 -4.411 1.00 84.69 94 LEU A CA 1
ATOM 699 C C . LEU A 1 94 ? -5.606 8.328 -3.472 1.00 84.69 94 LEU A C 1
ATOM 701 O O . LEU A 1 94 ? -5.316 8.384 -2.278 1.00 84.69 94 LEU A O 1
ATOM 705 N N . SER A 1 95 ? -6.662 8.977 -3.972 1.00 85.56 95 SER A N 1
ATOM 706 C CA . SER A 1 95 ? -7.613 9.699 -3.116 1.00 85.56 95 SER A CA 1
ATOM 707 C C . SER A 1 95 ? -8.416 8.731 -2.241 1.00 85.56 95 SER A C 1
ATOM 709 O O . SER A 1 95 ? -8.553 8.981 -1.048 1.00 85.56 95 SER A O 1
ATOM 711 N N . ILE A 1 96 ? -8.848 7.587 -2.790 1.00 89.94 96 ILE A N 1
ATOM 712 C CA . ILE A 1 96 ? -9.485 6.503 -2.021 1.00 89.94 96 ILE A CA 1
ATOM 713 C C . ILE A 1 96 ? -8.518 5.963 -0.961 1.00 89.94 96 ILE A C 1
ATOM 715 O O . ILE A 1 96 ? -8.883 5.863 0.208 1.00 89.94 96 ILE A O 1
ATOM 719 N N . VAL A 1 97 ? -7.266 5.676 -1.339 1.00 91.50 97 VAL A N 1
ATOM 720 C CA . VAL A 1 97 ? -6.235 5.205 -0.395 1.00 91.50 97 VAL A CA 1
ATOM 721 C C . VAL A 1 97 ? -6.005 6.222 0.717 1.00 91.50 97 VAL A C 1
ATOM 723 O O . VAL A 1 97 ? -5.935 5.851 1.885 1.00 91.50 97 VAL A O 1
ATOM 726 N N . ARG A 1 98 ? -5.922 7.514 0.392 1.00 89.44 98 ARG A N 1
ATOM 727 C CA . ARG A 1 98 ? -5.758 8.579 1.385 1.00 89.44 98 ARG A CA 1
ATOM 728 C C . ARG A 1 98 ? -6.929 8.646 2.365 1.00 89.44 98 ARG A C 1
ATOM 730 O O . ARG A 1 98 ? -6.675 8.777 3.561 1.00 89.44 98 ARG A O 1
ATOM 737 N N . GLU A 1 99 ? -8.155 8.588 1.854 1.00 91.44 99 GLU A N 1
ATOM 738 C CA . GLU A 1 99 ? -9.392 8.656 2.638 1.00 91.44 99 GLU A CA 1
ATOM 739 C C . GLU A 1 99 ? -9.485 7.458 3.595 1.00 91.44 99 GLU A C 1
ATOM 741 O O . GLU A 1 99 ? -9.510 7.633 4.811 1.00 91.44 99 GLU A O 1
ATOM 746 N N . LEU A 1 100 ? -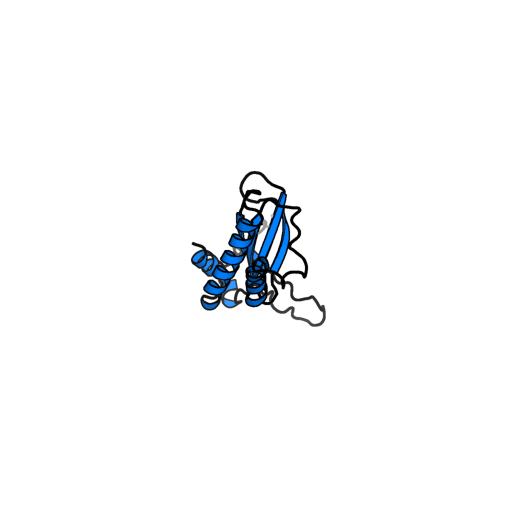9.428 6.236 3.055 1.00 93.38 100 LEU A N 1
ATOM 747 C CA . LEU A 1 100 ? -9.626 4.996 3.816 1.00 93.38 100 LEU A CA 1
ATOM 748 C C . LEU A 1 100 ? -8.456 4.666 4.753 1.00 93.38 100 LEU A C 1
ATOM 750 O O . LEU A 1 100 ? -8.636 4.007 5.775 1.00 93.38 100 LEU A O 1
ATOM 754 N N . SER A 1 101 ? -7.245 5.138 4.442 1.00 90.94 101 SER A N 1
ATOM 755 C CA . SER A 1 101 ? -6.102 5.027 5.354 1.00 90.94 101 SER A CA 1
ATOM 756 C C . SER A 1 101 ? -6.058 6.138 6.406 1.00 90.94 101 SER A C 1
ATOM 758 O O . SER A 1 101 ? -5.150 6.130 7.236 1.00 90.94 101 SER A O 1
ATOM 760 N N . GLU A 1 102 ? -6.978 7.110 6.381 1.00 90.50 102 GLU A N 1
ATOM 761 C CA . GLU A 1 102 ? -6.947 8.315 7.226 1.00 90.50 102 GLU A CA 1
ATOM 762 C C . GLU A 1 102 ? -5.568 9.009 7.196 1.00 90.50 102 GLU A C 1
ATOM 764 O O . GLU A 1 102 ? -4.985 9.382 8.221 1.00 90.50 102 GLU A O 1
ATOM 769 N N . GLY A 1 103 ? -4.978 9.115 6.004 1.00 86.69 103 GLY A N 1
ATOM 770 C CA . GLY A 1 103 ? -3.649 9.699 5.816 1.00 86.69 103 GLY A CA 1
ATOM 771 C C . GLY A 1 103 ? -2.468 8.797 6.202 1.00 86.69 103 GLY A C 1
ATOM 772 O O . GLY A 1 103 ? -1.327 9.252 6.131 1.00 86.69 103 GLY A O 1
ATOM 773 N N . ARG A 1 104 ? -2.688 7.527 6.571 1.00 91.19 104 ARG A N 1
ATOM 774 C CA . ARG A 1 104 ? -1.627 6.535 6.831 1.00 91.19 104 ARG A CA 1
ATOM 775 C C . ARG A 1 104 ? -1.108 5.914 5.539 1.00 91.19 104 ARG A C 1
ATOM 777 O O . ARG A 1 104 ? -1.226 4.710 5.343 1.00 91.19 104 ARG A O 1
ATOM 784 N N . TRP A 1 105 ? -0.527 6.713 4.660 1.00 92.06 105 TRP A N 1
ATOM 7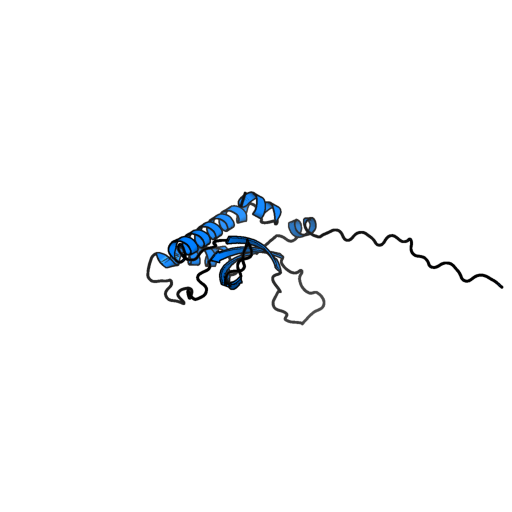85 C CA . TRP A 1 105 ? 0.021 6.228 3.397 1.00 92.06 105 TRP A CA 1
ATOM 786 C C . TRP A 1 105 ? 1.237 7.046 2.970 1.00 92.06 105 TRP A C 1
ATOM 788 O O . TRP A 1 105 ? 1.510 8.114 3.523 1.00 92.06 105 TRP A O 1
ATOM 798 N N . GLY A 1 106 ? 1.986 6.548 1.992 1.00 89.75 106 GLY A N 1
ATOM 799 C CA . GLY A 1 106 ? 3.129 7.269 1.453 1.00 89.75 106 GLY A CA 1
ATOM 800 C C . GLY A 1 106 ? 3.903 6.488 0.404 1.00 89.75 106 GLY A C 1
ATOM 801 O O . GLY A 1 106 ? 3.433 5.490 -0.139 1.00 89.75 106 GLY A O 1
ATOM 802 N N . VAL A 1 107 ? 5.120 6.960 0.136 1.00 90.31 107 VAL A N 1
ATOM 803 C CA . VAL A 1 107 ? 6.065 6.349 -0.806 1.00 90.31 107 VAL A CA 1
ATOM 804 C C . VAL A 1 107 ? 7.393 6.132 -0.113 1.00 90.31 107 VAL A C 1
ATOM 806 O O . VAL A 1 107 ? 7.829 6.965 0.682 1.00 90.31 107 VAL A O 1
ATOM 809 N N . LEU A 1 108 ? 8.043 5.023 -0.434 1.00 89.25 108 LEU A N 1
ATOM 810 C CA . LEU A 1 108 ? 9.402 4.718 -0.021 1.00 89.25 108 LEU A CA 1
ATOM 811 C C . LEU A 1 108 ? 10.229 4.338 -1.250 1.00 89.25 108 LEU A C 1
ATOM 813 O O . LEU A 1 108 ? 9.868 3.399 -1.951 1.00 89.25 108 LEU A O 1
ATOM 817 N N . HIS A 1 109 ? 11.352 5.014 -1.486 1.00 90.69 109 HIS A N 1
ATOM 818 C CA . HIS A 1 109 ? 12.356 4.519 -2.432 1.00 90.69 109 HIS A CA 1
ATOM 819 C C . HIS A 1 109 ? 13.109 3.360 -1.783 1.00 90.69 109 HIS A C 1
ATOM 821 O O . HIS A 1 109 ? 13.569 3.467 -0.644 1.00 90.69 109 HIS A O 1
ATOM 827 N N . THR A 1 110 ? 13.169 2.224 -2.466 1.00 93.38 110 THR A N 1
ATOM 828 C CA . THR A 1 110 ? 13.641 0.969 -1.875 1.00 93.38 110 THR A CA 1
ATOM 829 C C . THR A 1 110 ? 14.090 -0.009 -2.959 1.00 93.38 110 THR A C 1
ATOM 831 O O . THR A 1 110 ? 14.134 0.339 -4.138 1.00 93.38 110 THR A O 1
ATOM 834 N N . LEU A 1 111 ? 14.449 -1.224 -2.554 1.00 95.56 111 LEU A N 1
ATOM 835 C CA . LEU A 1 111 ? 14.798 -2.320 -3.448 1.00 95.56 111 LEU A CA 1
ATOM 836 C C . LEU A 1 111 ? 13.668 -3.353 -3.459 1.00 95.56 111 LEU A C 1
ATOM 838 O O . LEU A 1 111 ? 12.989 -3.544 -2.443 1.00 95.56 111 LEU A O 1
ATOM 842 N N . SER A 1 112 ? 13.510 -4.037 -4.588 1.00 95.56 112 SER A N 1
ATOM 843 C CA . SER A 1 112 ? 12.697 -5.246 -4.692 1.00 95.56 112 SER A CA 1
ATOM 844 C C . SER A 1 112 ? 13.142 -6.275 -3.643 1.00 95.56 112 SER A C 1
ATOM 846 O O . SER A 1 112 ? 14.311 -6.316 -3.231 1.00 95.56 112 SER A O 1
ATOM 848 N N . ARG A 1 113 ? 12.199 -7.084 -3.155 1.00 95.12 113 ARG A N 1
ATOM 849 C CA . ARG A 1 113 ? 12.455 -8.088 -2.110 1.00 95.12 113 ARG A CA 1
ATOM 850 C C . ARG A 1 113 ? 12.396 -9.506 -2.654 1.00 95.12 113 ARG A C 1
ATOM 852 O O . ARG A 1 113 ? 12.936 -10.411 -2.019 1.00 95.12 113 ARG A O 1
ATOM 859 N N . LEU A 1 114 ? 11.734 -9.709 -3.790 1.00 91.94 114 LEU A N 1
ATOM 860 C CA . LEU A 1 114 ? 11.567 -11.012 -4.411 1.00 91.94 114 LEU A CA 1
ATOM 861 C C . LEU A 1 114 ? 12.545 -11.143 -5.586 1.00 91.94 114 LEU A C 1
ATOM 863 O O . LEU A 1 114 ? 12.436 -10.465 -6.603 1.00 91.94 114 LEU A O 1
ATOM 867 N N . GLY A 1 115 ? 13.508 -12.056 -5.451 1.00 88.38 115 GLY A N 1
ATOM 868 C CA . GLY A 1 115 ? 14.515 -12.305 -6.485 1.00 88.38 115 GLY A CA 1
ATOM 869 C C . GLY A 1 115 ? 15.668 -11.290 -6.470 1.00 88.38 115 GLY A C 1
ATOM 870 O O . GLY A 1 115 ? 16.053 -10.821 -5.396 1.00 88.38 115 GLY A O 1
ATOM 871 N N . PRO A 1 116 ? 16.286 -10.993 -7.633 1.00 89.19 116 PRO A N 1
ATOM 872 C CA . PRO A 1 116 ? 17.363 -10.010 -7.725 1.00 89.19 116 PRO A CA 1
ATOM 873 C C . PRO A 1 116 ? 16.907 -8.631 -7.246 1.00 89.19 116 PRO A C 1
ATOM 875 O O . PRO A 1 116 ? 15.815 -8.185 -7.593 1.00 89.19 116 PRO A O 1
ATOM 878 N N . GLN A 1 117 ? 17.759 -7.948 -6.481 1.00 92.75 117 GLN A N 1
ATOM 879 C CA . GLN A 1 117 ? 17.450 -6.623 -5.949 1.00 92.75 117 GLN A CA 1
ATOM 880 C C . GLN A 1 117 ? 17.480 -5.568 -7.062 1.00 92.75 117 GLN A C 1
ATOM 882 O O . GLN A 1 117 ? 18.535 -5.258 -7.615 1.00 92.75 117 GLN A O 1
ATOM 887 N N . VAL A 1 118 ? 16.316 -5.001 -7.361 1.00 93.19 118 VAL A N 1
ATOM 888 C CA . VAL A 1 118 ? 16.094 -3.945 -8.351 1.00 93.19 118 VAL A CA 1
ATOM 889 C C . VAL A 1 118 ? 15.682 -2.672 -7.610 1.00 93.19 118 VAL A C 1
ATOM 891 O O . VAL A 1 118 ? 14.780 -2.735 -6.773 1.00 93.19 118 VAL A O 1
ATOM 894 N N . PRO A 1 119 ? 16.317 -1.518 -7.865 1.00 93.56 119 PRO A N 1
ATOM 895 C CA . PRO A 1 119 ? 15.889 -0.254 -7.284 1.00 93.56 119 PRO A CA 1
ATOM 896 C C . PRO A 1 119 ? 14.544 0.195 -7.850 1.00 93.56 119 PRO A C 1
ATOM 898 O O . PRO A 1 119 ? 14.271 0.057 -9.038 1.00 93.56 119 PRO A O 1
ATOM 901 N N . GLY A 1 120 ? 13.712 0.758 -6.984 1.00 92.75 120 GLY A N 1
ATOM 902 C CA . GLY A 1 120 ? 12.363 1.174 -7.329 1.00 92.75 120 GLY A CA 1
ATOM 903 C C . GLY A 1 120 ? 11.719 1.985 -6.217 1.00 92.75 120 GLY A C 1
ATOM 904 O O . GLY A 1 120 ? 12.390 2.607 -5.381 1.00 92.75 120 GLY A O 1
ATOM 905 N N . LYS A 1 121 ? 10.393 1.961 -6.189 1.00 92.19 121 LYS A N 1
ATOM 906 C CA . LYS A 1 121 ? 9.590 2.598 -5.147 1.00 92.19 121 LYS A CA 1
ATOM 907 C C . LYS A 1 121 ? 8.501 1.655 -4.671 1.00 92.19 121 LYS A C 1
ATOM 909 O O . LYS A 1 121 ? 8.008 0.833 -5.429 1.00 92.19 121 LYS A O 1
ATOM 914 N N . ALA A 1 122 ? 8.100 1.820 -3.420 1.00 94.12 122 ALA A N 1
ATOM 915 C CA . ALA A 1 122 ? 6.939 1.170 -2.846 1.00 94.12 122 ALA A CA 1
ATOM 916 C C . ALA A 1 122 ? 5.935 2.229 -2.389 1.00 94.12 122 ALA A C 1
ATOM 918 O O . ALA A 1 122 ? 6.245 3.049 -1.519 1.00 94.12 122 ALA A O 1
ATOM 919 N N . VAL A 1 123 ? 4.735 2.210 -2.968 1.00 93.62 123 VAL A N 1
ATOM 920 C CA . VAL A 1 123 ? 3.596 2.992 -2.472 1.00 93.62 123 VAL A CA 1
ATOM 921 C C . VAL A 1 123 ? 2.883 2.147 -1.431 1.00 93.62 123 VAL A C 1
ATOM 923 O O . VAL A 1 123 ? 2.618 0.971 -1.670 1.00 93.62 123 VAL A O 1
ATOM 926 N N . TRP A 1 124 ? 2.606 2.712 -0.263 1.00 94.88 124 TRP A N 1
ATOM 927 C CA . TRP A 1 124 ? 2.102 1.949 0.873 1.00 94.88 124 TRP A CA 1
ATOM 928 C C . TRP A 1 124 ? 0.973 2.666 1.598 1.00 94.88 124 TRP A C 1
ATOM 930 O O . TRP A 1 124 ? 0.924 3.893 1.600 1.00 94.88 124 TRP A O 1
ATOM 940 N N . PHE A 1 125 ? 0.113 1.897 2.263 1.00 94.94 125 PHE A N 1
ATOM 941 C CA . PHE A 1 125 ? -0.824 2.377 3.279 1.00 94.94 125 PHE A CA 1
ATOM 942 C C . PHE A 1 125 ? -0.792 1.485 4.525 1.00 94.94 125 PHE A C 1
ATOM 944 O O . PHE A 1 125 ? -0.280 0.364 4.471 1.00 94.94 125 PHE A O 1
ATOM 951 N N . ALA A 1 126 ? -1.322 1.975 5.648 1.00 94.69 126 ALA A N 1
ATOM 952 C CA . ALA A 1 126 ? -1.402 1.238 6.903 1.00 94.69 126 ALA A CA 1
ATOM 953 C C . ALA A 1 126 ? -2.827 1.175 7.473 1.00 94.69 126 ALA A C 1
ATOM 955 O O . ALA A 1 126 ? -3.548 2.177 7.527 1.00 94.69 126 ALA A O 1
ATOM 956 N N . VAL A 1 127 ? -3.195 -0.013 7.951 1.00 93.12 127 VAL A N 1
ATOM 957 C CA . VAL A 1 127 ? -4.471 -0.306 8.616 1.00 93.12 127 VAL A CA 1
ATOM 958 C C . VAL A 1 127 ? -4.194 -0.625 10.084 1.00 93.12 127 VAL A C 1
ATOM 960 O O . VAL A 1 127 ? -3.315 -1.448 10.360 1.00 93.12 127 VAL A O 1
ATOM 963 N N . PRO A 1 128 ? -4.898 0.005 11.039 1.00 89.69 128 PRO A N 1
ATOM 964 C CA . PRO A 1 128 ? -4.704 -0.283 12.454 1.00 89.69 128 PRO A CA 1
ATOM 965 C C . PRO A 1 128 ? -5.094 -1.730 12.781 1.00 89.69 128 PRO A C 1
ATOM 967 O O . PRO A 1 128 ? -6.098 -2.248 12.291 1.00 89.69 128 PRO A O 1
ATOM 970 N N . VAL A 1 129 ? -4.310 -2.366 13.649 1.00 86.56 129 VAL A N 1
ATOM 971 C CA . VAL A 1 129 ? -4.618 -3.675 14.232 1.00 86.56 129 VAL A CA 1
ATOM 972 C C . VAL A 1 129 ? -5.119 -3.452 15.657 1.00 86.56 129 VAL A C 1
ATOM 974 O O . VAL A 1 129 ? -4.383 -2.885 16.472 1.00 86.56 129 VAL A O 1
ATOM 977 N N . PRO A 1 130 ? -6.343 -3.890 16.001 1.00 75.75 130 PRO A N 1
ATOM 978 C CA . PRO A 1 130 ? -6.839 -3.808 17.368 1.00 75.75 130 PRO A CA 1
ATOM 979 C C . PRO A 1 130 ? -5.890 -4.506 18.352 1.00 75.75 130 PRO A C 1
ATOM 981 O O . PRO A 1 130 ? -5.433 -5.625 18.115 1.00 75.75 130 PRO A O 1
ATOM 984 N N . ALA A 1 131 ? -5.636 -3.874 19.502 1.00 64.44 131 ALA A N 1
ATOM 985 C CA . ALA A 1 131 ? -4.720 -4.393 20.524 1.00 64.44 131 ALA A CA 1
ATOM 986 C C . ALA A 1 131 ? -5.092 -5.805 21.033 1.00 64.44 131 ALA A C 1
ATOM 988 O O . ALA A 1 131 ? -4.214 -6.561 21.433 1.00 64.44 131 ALA A O 1
ATOM 989 N N . ALA A 1 132 ? -6.368 -6.205 20.960 1.00 58.81 132 ALA A N 1
ATOM 990 C CA . ALA A 1 132 ? -6.814 -7.550 21.333 1.00 58.81 132 ALA A CA 1
ATOM 991 C C . ALA A 1 132 ? -6.335 -8.649 20.360 1.00 58.81 132 ALA A C 1
ATOM 993 O O . ALA A 1 132 ? -6.050 -9.766 20.785 1.00 58.81 132 ALA A O 1
ATOM 994 N N . ALA A 1 133 ? -6.196 -8.332 19.068 1.00 53.53 133 ALA A N 1
ATOM 995 C CA . ALA A 1 133 ? -5.623 -9.242 18.073 1.00 53.53 133 ALA A CA 1
ATOM 996 C C . ALA A 1 133 ? -4.087 -9.278 18.156 1.00 53.53 133 ALA A C 1
ATOM 998 O O . ALA A 1 133 ? -3.448 -10.253 17.761 1.00 53.53 133 ALA A O 1
ATOM 999 N N . ALA A 1 134 ? -3.483 -8.227 18.720 1.00 50.00 134 ALA A N 1
ATOM 1000 C CA . ALA A 1 134 ? -2.042 -8.096 18.823 1.00 50.00 134 ALA A CA 1
ATOM 1001 C C . ALA A 1 134 ? -1.394 -9.119 19.787 1.00 50.00 134 ALA A C 1
ATOM 1003 O O . ALA A 1 134 ? -0.240 -9.516 19.602 1.00 50.00 134 ALA A O 1
ATOM 1004 N N . THR A 1 135 ? -2.134 -9.607 20.780 1.00 50.72 135 THR A N 1
ATOM 1005 C CA . THR A 1 135 ? -1.622 -10.570 21.766 1.00 50.72 135 THR A CA 1
ATOM 1006 C C . THR A 1 135 ? -1.294 -11.941 21.155 1.00 50.72 135 THR A C 1
ATOM 1008 O O . THR A 1 135 ? -0.374 -12.603 21.621 1.00 50.72 135 THR A O 1
ATOM 1011 N N . PHE A 1 136 ? -1.975 -12.351 20.076 1.00 48.84 136 PHE A N 1
ATOM 1012 C CA . PHE A 1 136 ? -1.795 -13.675 19.453 1.00 48.84 136 PHE A CA 1
ATOM 1013 C C . PHE A 1 136 ? -0.571 -13.799 18.530 1.00 48.84 136 PHE A C 1
ATOM 1015 O O . PHE A 1 136 ? -0.198 -14.909 18.166 1.00 48.84 136 PHE A O 1
ATOM 1022 N N . LEU A 1 137 ? 0.056 -12.682 18.148 1.00 51.66 137 LEU A N 1
ATOM 1023 C CA . LEU A 1 137 ? 1.208 -12.656 17.230 1.00 51.66 137 LEU A CA 1
ATOM 1024 C C . LEU A 1 137 ? 2.541 -12.366 17.936 1.00 51.66 137 LEU A C 1
ATOM 1026 O O . LEU A 1 137 ? 3.572 -12.253 17.276 1.00 51.66 137 LEU A O 1
ATOM 1030 N N . SER A 1 138 ? 2.541 -12.212 19.262 1.00 49.72 138 SER A N 1
ATOM 1031 C CA . SER A 1 138 ? 3.794 -12.112 20.011 1.00 49.72 138 SER A CA 1
ATOM 1032 C C . SER A 1 138 ? 4.458 -13.493 20.051 1.00 49.72 138 SER A C 1
ATOM 1034 O O . SER A 1 138 ? 3.798 -14.448 20.465 1.00 49.72 138 SER A O 1
ATOM 1036 N N . PRO A 1 139 ? 5.741 -13.639 19.666 1.00 47.19 139 PRO A N 1
ATOM 1037 C CA . PRO A 1 139 ? 6.463 -14.866 19.959 1.00 47.19 139 PRO A CA 1
ATOM 1038 C C . PRO A 1 139 ? 6.487 -15.020 21.481 1.00 47.19 139 PRO A C 1
ATOM 1040 O O . PRO A 1 139 ? 6.992 -14.151 22.192 1.00 47.19 139 PRO A O 1
ATOM 1043 N N . SER A 1 140 ? 5.895 -16.093 21.999 1.00 44.66 140 SER A N 1
ATOM 1044 C CA . SER A 1 140 ? 6.083 -16.465 23.395 1.00 44.66 140 SER A CA 1
ATOM 1045 C C . SER A 1 140 ? 7.576 -16.717 23.594 1.00 44.66 140 SER A C 1
ATOM 1047 O O . SER A 1 140 ? 8.091 -17.719 23.095 1.00 44.66 140 SER A O 1
ATOM 1049 N N . SER A 1 141 ? 8.287 -15.812 24.273 1.00 50.06 141 SER A N 1
ATOM 1050 C CA . SER A 1 141 ? 9.638 -16.122 24.738 1.00 50.06 141 SER A CA 1
ATOM 1051 C C . SER A 1 141 ? 9.562 -17.403 25.569 1.00 50.06 141 SER A C 1
ATOM 1053 O O . SER A 1 141 ? 8.726 -17.465 26.478 1.00 50.06 141 SER A O 1
ATOM 1055 N N . PRO A 1 142 ? 10.385 -18.428 25.288 1.00 45.22 142 PRO A N 1
ATOM 1056 C CA . PRO A 1 142 ? 10.491 -19.557 26.193 1.00 45.22 142 PRO A CA 1
ATOM 1057 C C . PRO A 1 142 ? 10.947 -19.029 27.556 1.00 45.22 142 PRO A C 1
ATOM 1059 O O . PRO A 1 142 ? 11.847 -18.191 27.641 1.00 45.22 142 PRO A O 1
ATOM 1062 N N . ALA A 1 143 ? 10.280 -19.480 28.619 1.00 47.72 143 ALA A N 1
ATOM 1063 C CA . ALA A 1 143 ? 10.707 -19.192 29.979 1.00 47.72 143 ALA A CA 1
ATOM 1064 C C . ALA A 1 143 ? 12.165 -19.660 30.155 1.00 47.72 143 ALA A C 1
ATOM 1066 O O . ALA A 1 143 ? 12.506 -20.729 29.642 1.00 47.72 143 ALA A O 1
ATOM 1067 N N . PRO A 1 144 ? 13.028 -18.899 30.852 1.00 44.84 144 PRO A N 1
ATOM 1068 C CA . PRO A 1 144 ? 14.363 -19.378 31.175 1.00 44.84 144 PRO A CA 1
ATOM 1069 C C . PRO A 1 144 ? 14.222 -20.656 32.006 1.00 44.84 144 PRO A C 1
ATOM 1071 O O . PRO A 1 144 ? 13.629 -20.645 33.085 1.00 44.84 144 PRO A O 1
ATOM 1074 N N . THR A 1 145 ? 14.712 -21.774 31.476 1.00 54.94 145 THR A N 1
ATOM 1075 C CA . THR A 1 145 ? 14.832 -23.018 32.230 1.00 54.94 145 THR A CA 1
ATOM 1076 C C . THR A 1 145 ? 15.857 -22.793 33.330 1.00 54.94 145 THR A C 1
ATOM 1078 O O . THR A 1 145 ? 17.028 -22.547 33.049 1.00 54.94 145 THR A O 1
ATOM 1081 N N . SER A 1 146 ? 15.400 -22.841 34.577 1.00 56.09 146 SER A N 1
ATOM 1082 C CA . SER A 1 146 ? 16.235 -22.841 35.775 1.00 56.09 146 SER A CA 1
ATOM 1083 C C . SER A 1 146 ? 17.032 -24.148 35.850 1.00 56.09 146 SER A C 1
ATOM 1085 O O . SER A 1 146 ? 16.664 -25.036 36.609 1.00 56.09 146 SER A O 1
ATOM 1087 N N . ASP A 1 147 ? 18.067 -24.299 35.025 1.00 55.50 147 ASP A N 1
ATOM 1088 C CA . ASP A 1 147 ? 18.984 -25.446 35.092 1.00 55.50 147 ASP A CA 1
ATOM 1089 C C . ASP A 1 147 ? 20.404 -25.065 34.645 1.00 55.50 147 ASP A C 1
ATOM 1091 O O . ASP A 1 147 ? 21.036 -25.735 33.837 1.00 55.50 147 ASP A O 1
ATOM 1095 N N . ASP A 1 148 ? 20.889 -23.926 35.145 1.00 55.16 148 ASP A N 1
ATOM 1096 C CA . ASP A 1 148 ? 22.306 -23.556 35.070 1.00 55.16 148 ASP A CA 1
ATOM 1097 C C . ASP A 1 148 ? 22.726 -22.932 36.410 1.00 55.16 148 ASP A C 1
ATOM 1099 O O . ASP A 1 148 ? 23.011 -21.740 36.538 1.00 55.16 148 ASP A O 1
ATOM 1103 N N . ALA A 1 149 ? 22.632 -23.737 37.472 1.00 55.12 149 ALA A N 1
ATOM 1104 C CA . ALA A 1 149 ? 23.267 -23.420 38.743 1.00 55.12 149 ALA A CA 1
ATOM 1105 C C . ALA A 1 149 ? 24.735 -23.880 38.668 1.00 55.12 149 ALA A C 1
ATOM 1107 O O . ALA A 1 149 ? 24.981 -25.055 38.380 1.00 55.12 149 ALA A O 1
ATOM 1108 N N . PRO A 1 150 ? 25.724 -23.004 38.922 1.00 61.69 150 PRO A N 1
ATOM 1109 C CA . PRO A 1 150 ? 27.119 -23.422 38.961 1.00 61.69 150 PRO A CA 1
ATOM 1110 C C . PRO A 1 150 ? 27.350 -24.396 40.132 1.00 61.69 150 PRO A C 1
ATOM 1112 O O . PRO A 1 150 ? 26.723 -24.239 41.183 1.00 61.69 150 PRO A O 1
ATOM 1115 N N . PRO A 1 151 ? 28.243 -25.394 39.990 1.00 62.03 151 PRO A N 1
ATOM 1116 C CA . PRO A 1 151 ? 28.535 -26.328 41.071 1.00 62.03 151 PRO A CA 1
ATOM 1117 C C . PRO A 1 151 ? 29.199 -25.601 42.247 1.00 62.03 151 PRO A C 1
ATOM 1119 O O . PRO A 1 151 ? 30.062 -24.741 42.054 1.00 62.03 151 PRO A O 1
ATOM 1122 N N . GLU A 1 152 ? 28.792 -25.954 43.469 1.00 62.59 152 GLU A N 1
ATOM 1123 C CA . GLU A 1 152 ? 29.344 -25.377 44.696 1.00 62.59 152 GLU A CA 1
ATOM 1124 C C . GLU A 1 152 ? 30.857 -25.637 44.831 1.00 62.59 152 GLU A C 1
ATOM 1126 O O . GLU A 1 152 ? 31.342 -26.712 44.456 1.00 62.59 152 GLU A O 1
ATOM 1131 N N . PRO A 1 153 ? 31.627 -24.681 45.385 1.00 61.62 153 PRO A N 1
ATOM 1132 C CA . PRO A 1 153 ? 33.052 -24.863 45.611 1.00 61.62 153 PRO A CA 1
ATOM 1133 C C . PRO A 1 153 ? 33.292 -25.926 46.690 1.00 61.62 153 PRO A C 1
ATOM 1135 O O . PRO A 1 153 ? 32.825 -25.813 47.823 1.00 61.62 153 PRO A O 1
ATOM 1138 N N . GLY A 1 154 ? 34.038 -26.965 46.313 1.00 59.56 154 GLY A N 1
ATOM 1139 C CA . GLY A 1 154 ? 34.403 -28.079 47.179 1.00 59.56 154 GLY A CA 1
ATOM 1140 C C . GLY A 1 154 ? 35.155 -27.639 48.436 1.00 59.56 154 GLY A C 1
ATOM 1141 O O . GLY A 1 154 ? 36.074 -26.823 48.385 1.00 59.56 154 GLY A O 1
ATOM 1142 N N . VAL A 1 155 ? 34.753 -28.234 49.557 1.00 59.38 155 VAL A N 1
ATOM 1143 C CA . VAL A 1 155 ? 35.444 -28.195 50.847 1.00 59.38 155 VAL A CA 1
ATOM 1144 C C . VAL A 1 155 ? 36.817 -28.860 50.720 1.00 59.38 155 VAL A C 1
ATOM 1146 O O . VAL A 1 155 ? 36.910 -30.005 50.271 1.00 59.38 155 VAL A O 1
ATOM 1149 N N . ALA A 1 156 ? 37.853 -28.157 51.175 1.00 54.72 156 ALA A N 1
ATOM 1150 C CA . ALA A 1 156 ? 39.141 -28.709 51.579 1.00 54.72 156 ALA A CA 1
ATOM 1151 C C . ALA A 1 156 ? 39.504 -28.144 52.957 1.00 54.72 156 ALA A C 1
ATOM 1153 O O . ALA A 1 156 ? 39.260 -26.933 53.167 1.00 54.72 156 ALA A O 1
#

Nearest PDB structures (foldseek):
  4mp7-assembly1_A  TM=5.830E-01  e=7.737E-01  Homo sapiens
  7akz-assembly1_A  TM=3.645E-01  e=1.742E+00  Pseudomonas aeruginosa PAO1
  6zre-assembly2_B  TM=3.028E-01  e=2.073E+00  Pseudomonas aeruginosa PAO1
  5azs-assembly1_C  TM=3.369E-01  e=5.241E+00  Pseudomonas aeruginosa PAO1
  1wp1-assembly1_A  TM=3.192E-01  e=7.864E+00  Pseudomonas aeruginosa

Foldseek 3Di:
DQLVVCVVVQFDNVLSVLVVLLLVLQVVLCCVPAVVFDDKDKDKDKDWPPDPDPPDDDDDDPTFIKIKIKIKTLAAPDDPPPPPLVPDPSNVSVVSLCVSLVNQWDKDFAWDDPPDTHTTMITMGIGTRPPVSVVVPDPPDPDPPPDDDDDDDDDD

Sequence (156 aa):
MLAEALTTFGVDRGMVGDAQLMVSELVTNAHQHAAEFGPHELWLYLGERSGARIATTMASPPAVREVRCAVFDGHADARLPGYSWTSGDCGRGLSIVRELSEGRWGVLHTLSRLGPQVPGKAVWFAVPVPAAAATFLSPSSPAPTSDDAPPEPGVA

InterPro domains:
  IPR036890 Histidine kinase/HSP90-like ATPase superfamily [G3DSA:3.30.565.10] (1-137)
  IPR036890 Histidine kinase/HSP90-like ATPase superfamily [SSF55874] (15-128)
  IPR050267 Bacterial Anti-sigma-factor Serine-Protein Kinases [PTHR35526] (2-132)

Organism: NCBI:txid359158

Secondary structure (DSSP, 8-state):
-HHHHHHHTT--HHHHHHHHHHHHHHHHHHHHHHTTSPPPEEEEEEEEE-------SS-PPPPEEEEEEEEEES-TT-----S-TTSSGGGHHHHHHHHHTTT-EEEEEEE-SSSS--EEEEEEEEEEPPHHHHGGGS--PPPP-S--PPPPPPP-